Protein AF-A0A1G9ZCB3-F1 (afdb_monomer_lite)

Foldseek 3Di:
DDPLVVVVVVVCVVCVDDDPVRVVVVCVVSVVDDDPDDPPVVVPPVSVVCVVVVVDDDDPVPVPPPD

Sequence (67 aa):
MTRTEVVVSELLTALPVVPEPAARPLLVGLELTERPKVPAWITDPAVRASAEAGLYEIPDEFFGDGR

pLDDT: mean 71.07, std 11.34, range [42.91, 89.75]

Organism: NCBI:txid1196353

Structure (mmCIF, N/CA/C/O backbone):
data_AF-A0A1G9ZCB3-F1
#
_entry.id   AF-A0A1G9ZCB3-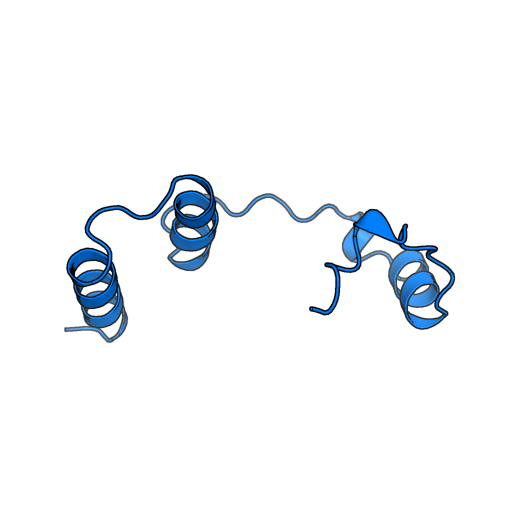F1
#
loop_
_atom_site.group_PDB
_atom_site.id
_atom_site.type_symbol
_atom_site.label_atom_id
_atom_site.label_alt_id
_atom_site.label_comp_id
_atom_site.label_asym_id
_atom_site.label_entity_id
_atom_site.label_seq_id
_atom_site.pdbx_PDB_ins_code
_atom_site.Cartn_x
_atom_site.Cartn_y
_atom_site.Cartn_z
_atom_site.occupancy
_atom_site.B_iso_or_equiv
_atom_site.auth_seq_id
_atom_site.auth_comp_id
_atom_site.auth_asym_id
_atom_site.auth_atom_id
_atom_site.pdbx_PDB_model_num
ATOM 1 N N . MET A 1 1 ? -15.339 22.848 16.087 1.00 52.25 1 MET A N 1
ATOM 2 C CA . MET A 1 1 ? -15.149 21.438 15.709 1.00 52.25 1 MET A CA 1
ATOM 3 C C . MET A 1 1 ? -14.473 21.394 14.362 1.00 52.25 1 MET A C 1
ATOM 5 O O . MET A 1 1 ? -15.000 21.936 13.396 1.00 52.25 1 MET A O 1
ATOM 9 N N . THR A 1 2 ? -13.265 20.855 14.324 1.00 51.69 2 THR A N 1
ATOM 10 C CA . THR A 1 2 ? -12.520 20.663 13.080 1.00 51.69 2 THR A CA 1
ATOM 11 C C . THR A 1 2 ? -13.090 19.451 12.341 1.00 51.69 2 THR A C 1
ATOM 13 O O . THR A 1 2 ? -13.614 18.526 12.956 1.00 51.69 2 THR A O 1
ATOM 16 N N . ARG A 1 3 ? -13.036 19.453 11.005 1.00 52.94 3 ARG A N 1
ATOM 17 C CA . ARG A 1 3 ? -13.617 18.399 10.149 1.00 52.94 3 ARG A CA 1
ATOM 18 C C . ARG A 1 3 ? -13.155 16.982 10.534 1.00 52.94 3 ARG A C 1
ATOM 20 O O . ARG A 1 3 ? -13.909 16.033 10.357 1.00 52.94 3 ARG A O 1
ATOM 27 N N . THR A 1 4 ? -11.954 16.857 11.093 1.00 54.44 4 THR A N 1
ATOM 28 C CA . THR A 1 4 ? -11.364 15.603 11.579 1.00 54.44 4 THR A CA 1
ATOM 29 C C . THR A 1 4 ? -12.108 15.023 12.788 1.00 54.44 4 THR A C 1
ATOM 31 O O . THR A 1 4 ? -12.349 13.822 12.829 1.00 54.44 4 THR A O 1
ATOM 34 N N . GLU A 1 5 ? -12.544 15.859 13.736 1.00 56.59 5 GLU A N 1
ATOM 35 C CA . GLU A 1 5 ? -13.265 15.416 14.944 1.00 56.59 5 GLU A CA 1
ATOM 36 C C . GLU A 1 5 ? -14.634 14.809 14.607 1.00 56.59 5 GLU A C 1
ATOM 38 O O . GLU A 1 5 ? -15.062 13.843 15.233 1.00 56.59 5 GLU A O 1
ATOM 43 N N . VAL A 1 6 ? -15.307 15.342 13.582 1.00 59.12 6 VAL A N 1
ATOM 44 C CA . VAL A 1 6 ? -16.626 14.859 13.145 1.00 59.12 6 VAL A CA 1
ATOM 45 C C . VAL A 1 6 ? -16.521 13.478 12.495 1.00 59.12 6 VAL A C 1
ATOM 47 O O . VAL A 1 6 ? -17.324 12.600 12.789 1.00 59.12 6 VAL A O 1
ATOM 50 N N . VAL A 1 7 ? -15.502 13.253 11.659 1.00 58.50 7 VAL A N 1
ATOM 51 C CA . VAL A 1 7 ? -15.307 11.962 10.977 1.00 58.50 7 VAL A CA 1
ATOM 52 C C . VAL A 1 7 ? -14.971 10.857 11.976 1.00 58.50 7 VAL A C 1
ATOM 54 O O . VAL A 1 7 ? -15.504 9.760 11.858 1.00 58.50 7 VAL A O 1
ATOM 57 N N . VAL A 1 8 ? -14.137 11.144 12.980 1.00 58.28 8 VAL A N 1
ATOM 58 C CA . VAL A 1 8 ? -13.760 10.161 14.007 1.00 58.28 8 VAL A CA 1
ATOM 59 C C . VAL A 1 8 ? -14.961 9.775 14.876 1.00 58.28 8 VAL A C 1
ATOM 61 O O . VAL A 1 8 ? -15.176 8.585 15.100 1.00 58.28 8 VAL A O 1
ATOM 64 N N . SER A 1 9 ? -15.780 10.742 15.309 1.00 56.62 9 SER A N 1
ATOM 65 C CA . SER A 1 9 ? -16.998 10.454 16.083 1.00 56.62 9 SER A CA 1
ATOM 66 C C . SER A 1 9 ? -17.998 9.602 15.303 1.00 56.62 9 SER A C 1
ATOM 68 O O . SER A 1 9 ? -18.491 8.611 15.833 1.00 56.62 9 SER A O 1
ATOM 70 N N . GLU A 1 10 ? -18.275 9.932 14.041 1.00 61.12 10 GLU A N 1
ATOM 71 C CA . GLU A 1 10 ? -19.209 9.158 13.211 1.00 61.12 10 GLU A CA 1
ATOM 72 C C . GLU A 1 10 ? -18.695 7.730 12.960 1.00 61.12 10 GLU A C 1
ATOM 74 O O . GLU A 1 10 ? -19.458 6.771 13.067 1.00 61.12 10 GLU A O 1
ATOM 79 N N . LEU A 1 11 ? -17.389 7.558 12.715 1.00 55.16 11 LEU A N 1
ATOM 80 C CA . LEU A 1 11 ? -16.792 6.238 12.481 1.00 55.16 11 LEU A CA 1
ATOM 81 C C . LEU A 1 11 ? -16.845 5.345 13.731 1.00 55.16 11 LEU A C 1
ATOM 83 O O . LEU A 1 11 ? -17.151 4.158 13.627 1.00 55.16 11 LEU A O 1
ATOM 87 N N . LEU A 1 12 ? -16.580 5.922 14.909 1.00 56.81 12 LEU A N 1
ATOM 88 C CA . LEU A 1 12 ? -16.647 5.225 16.198 1.00 56.81 12 LEU A CA 1
ATOM 89 C C . LEU A 1 12 ? -18.090 4.926 16.633 1.00 56.81 12 LEU A C 1
ATOM 91 O O . LEU A 1 12 ? -18.319 3.963 17.360 1.00 56.81 12 LEU A O 1
ATOM 95 N N . THR A 1 13 ? -19.064 5.723 16.181 1.00 61.84 13 THR A N 1
ATOM 96 C CA . THR A 1 13 ? -20.487 5.521 16.500 1.00 61.84 13 THR A CA 1
ATOM 97 C C . THR A 1 13 ? -21.145 4.503 15.559 1.00 61.84 13 THR A C 1
ATOM 99 O O . THR A 1 13 ? -21.999 3.732 15.991 1.00 61.84 13 THR A O 1
ATOM 102 N N . ALA A 1 14 ? -20.737 4.458 14.285 1.00 61.06 14 ALA A N 1
ATOM 103 C CA . ALA A 1 14 ? -21.306 3.564 13.271 1.00 61.06 14 ALA A CA 1
ATOM 104 C C . ALA A 1 14 ? -20.721 2.138 13.287 1.00 61.06 14 ALA A C 1
ATOM 106 O O . ALA A 1 14 ? -21.393 1.193 12.872 1.00 61.06 14 ALA A O 1
ATOM 107 N N . LEU A 1 15 ? -19.486 1.961 13.768 1.00 57.12 15 LEU A N 1
ATOM 108 C CA . LEU A 1 15 ? -18.822 0.661 13.887 1.00 57.12 15 LEU A CA 1
ATOM 109 C C . LEU A 1 15 ? -18.412 0.436 15.349 1.00 57.12 15 LEU A C 1
ATOM 111 O O . LEU A 1 15 ? -17.259 0.690 15.699 1.00 57.12 15 LEU A O 1
ATOM 115 N N . PRO A 1 16 ? -19.316 -0.062 16.218 1.00 59.34 16 PRO A N 1
ATOM 116 C CA . PRO A 1 16 ? -18.995 -0.284 17.632 1.00 59.34 16 PRO A CA 1
ATOM 117 C C . PRO A 1 16 ? -17.852 -1.294 17.823 1.00 59.34 16 PRO A C 1
ATOM 119 O O . PRO A 1 16 ? -17.207 -1.317 18.868 1.00 59.34 16 PRO A O 1
ATOM 122 N N . VAL A 1 17 ? -17.583 -2.115 16.802 1.00 64.31 17 VAL A N 1
ATOM 123 C CA . VAL A 1 17 ? -16.427 -3.002 16.721 1.00 64.31 17 VAL A CA 1
ATOM 124 C C . VAL A 1 17 ? -15.860 -2.888 15.313 1.00 64.31 17 VAL A C 1
ATOM 126 O O . VAL A 1 17 ? -16.414 -3.435 14.361 1.00 64.31 17 VAL A O 1
ATOM 129 N N . VAL A 1 18 ? -14.751 -2.169 15.169 1.00 61.72 18 VAL A N 1
ATOM 130 C CA . VAL A 1 18 ? -13.948 -2.267 13.952 1.00 61.72 18 VAL A CA 1
ATOM 131 C C . VAL A 1 18 ? -13.319 -3.663 13.954 1.00 61.72 18 VAL A C 1
ATOM 133 O O . VAL A 1 18 ? -12.590 -3.984 14.896 1.00 61.72 18 VAL A O 1
ATOM 136 N N . PRO A 1 19 ? -13.598 -4.520 12.956 1.00 63.84 19 PRO A N 1
ATOM 137 C CA . PRO A 1 19 ? -12.988 -5.841 12.900 1.00 63.84 19 PRO A CA 1
ATOM 138 C C . PRO A 1 19 ? -11.464 -5.684 12.829 1.00 63.84 19 PRO A C 1
ATOM 140 O O . PRO A 1 19 ? -10.964 -4.799 12.132 1.00 63.84 19 PRO A O 1
ATOM 143 N N . GLU A 1 20 ? -10.725 -6.532 13.550 1.00 63.62 20 GLU A N 1
ATOM 144 C CA . GLU A 1 20 ? -9.260 -6.444 13.688 1.00 63.62 20 GLU A CA 1
ATOM 145 C C . GLU A 1 20 ? -8.509 -6.198 12.354 1.00 63.62 20 GLU A C 1
ATOM 147 O O . GL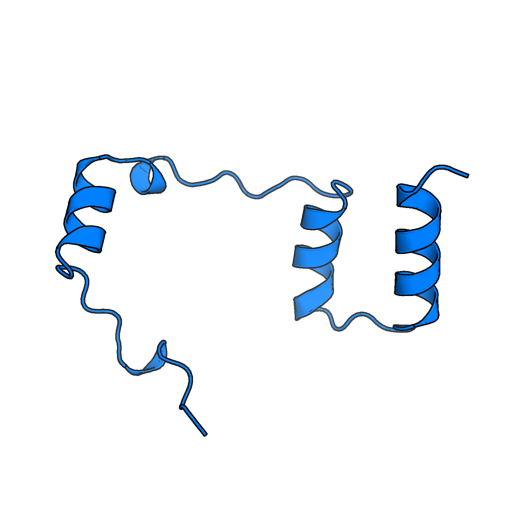U A 1 20 ? -7.631 -5.330 12.324 1.00 63.62 20 GLU A O 1
ATOM 152 N N . PRO A 1 21 ? -8.893 -6.827 11.218 1.00 67.00 21 PRO A N 1
ATOM 153 C CA . PRO A 1 21 ? -8.251 -6.589 9.923 1.00 67.00 21 PRO A CA 1
ATOM 154 C C . PRO A 1 21 ? -8.371 -5.142 9.417 1.00 67.00 21 PRO A C 1
ATOM 156 O O . PRO A 1 21 ? -7.492 -4.662 8.704 1.00 67.00 21 PRO A O 1
ATOM 159 N N . ALA A 1 22 ? -9.446 -4.437 9.782 1.00 68.38 22 ALA A N 1
ATOM 160 C CA . ALA A 1 22 ? -9.724 -3.063 9.362 1.00 68.38 22 ALA A CA 1
ATOM 161 C C . ALA A 1 22 ? -9.199 -2.013 10.355 1.00 68.38 22 ALA A C 1
ATOM 163 O O . ALA A 1 22 ? -8.985 -0.861 9.974 1.00 68.38 22 ALA A O 1
ATOM 164 N N . ALA A 1 23 ? -8.945 -2.399 11.610 1.00 71.38 23 ALA A N 1
ATOM 165 C CA . ALA A 1 23 ? -8.508 -1.480 12.658 1.00 71.38 23 ALA A CA 1
ATOM 166 C C . ALA A 1 23 ? -7.153 -0.846 12.335 1.00 71.38 23 ALA A C 1
ATOM 168 O O . ALA A 1 23 ? -7.000 0.373 12.393 1.00 71.38 23 ALA A O 1
ATOM 169 N N . ARG A 1 24 ? -6.173 -1.656 11.925 1.00 70.31 24 ARG A N 1
ATOM 170 C CA . ARG A 1 24 ? -4.824 -1.160 11.630 1.00 70.31 24 ARG A CA 1
ATOM 171 C C . ARG A 1 24 ? -4.786 -0.198 10.428 1.00 70.31 24 ARG A C 1
ATOM 173 O O . ARG A 1 24 ? -4.221 0.882 10.590 1.00 70.31 24 ARG A O 1
ATOM 180 N N . PRO A 1 25 ? -5.392 -0.503 9.263 1.00 73.44 25 PRO A N 1
ATOM 181 C CA . PRO A 1 25 ? -5.495 0.457 8.161 1.00 73.44 25 PRO A CA 1
ATOM 182 C C . PRO A 1 25 ? -6.161 1.781 8.556 1.00 73.44 25 PRO A C 1
ATOM 184 O O . PRO A 1 25 ? -5.681 2.843 8.162 1.00 73.44 25 PRO A O 1
ATOM 187 N N . LEU A 1 26 ? -7.226 1.734 9.365 1.00 74.62 26 LEU A N 1
ATOM 188 C CA . LEU A 1 26 ? -7.930 2.932 9.832 1.00 74.62 26 LEU A CA 1
ATOM 189 C C . LEU A 1 26 ? -7.062 3.791 10.757 1.00 74.62 26 LEU A C 1
ATOM 191 O O . LEU A 1 26 ? -6.976 5.000 10.562 1.00 74.62 26 LEU A O 1
ATOM 195 N N . LEU A 1 27 ? -6.365 3.179 11.716 1.00 79.38 27 LEU A N 1
ATOM 196 C CA . LEU A 1 27 ? -5.444 3.886 12.610 1.00 79.38 27 LEU A CA 1
ATOM 197 C C . LEU A 1 27 ? -4.266 4.521 11.858 1.00 79.38 27 LEU A C 1
ATOM 199 O O . LEU A 1 27 ? -3.825 5.612 12.215 1.00 79.38 27 LEU A O 1
ATOM 203 N N . VAL A 1 28 ? -3.762 3.860 10.812 1.00 78.25 28 VAL A N 1
ATOM 204 C CA . VAL A 1 28 ? -2.721 4.401 9.922 1.00 78.25 28 VAL A CA 1
ATOM 205 C C . VAL A 1 28 ? -3.265 5.574 9.096 1.00 78.25 28 VAL A C 1
ATOM 207 O O . VAL A 1 28 ? -2.587 6.590 8.956 1.00 78.25 28 VAL A O 1
ATOM 210 N N . GLY A 1 29 ? -4.492 5.465 8.573 1.00 74.62 29 GLY A N 1
ATOM 211 C CA . GLY A 1 29 ? -5.152 6.522 7.799 1.00 74.62 29 GLY A CA 1
ATOM 212 C C . GLY A 1 29 ? -5.520 7.761 8.623 1.00 74.62 29 GLY A C 1
ATOM 213 O O . GLY A 1 29 ? -5.485 8.870 8.100 1.00 74.62 29 GLY A O 1
ATOM 214 N N . LEU A 1 30 ? -5.818 7.577 9.912 1.00 80.00 30 LEU A N 1
ATOM 215 C CA . LEU A 1 30 ? -6.072 8.649 10.882 1.00 80.00 30 LEU A CA 1
ATOM 216 C C . LEU A 1 30 ? -4.793 9.209 11.526 1.00 80.00 30 LEU A C 1
ATOM 218 O O . LEU A 1 30 ? -4.887 10.048 12.416 1.00 80.00 30 LEU A O 1
ATOM 222 N N . GLU A 1 31 ? -3.613 8.740 11.109 1.00 77.88 31 GLU A N 1
ATOM 223 C CA . GLU A 1 31 ? -2.307 9.152 11.652 1.00 77.88 31 GLU A CA 1
ATOM 224 C C . GLU A 1 31 ? -2.141 8.897 13.163 1.00 77.88 31 GLU A C 1
ATOM 226 O O . GLU A 1 31 ? -1.270 9.467 13.812 1.00 77.88 31 GLU A O 1
ATOM 231 N N . LEU A 1 32 ? -2.951 7.998 13.728 1.00 79.00 32 LEU A N 1
ATOM 232 C CA . LEU A 1 32 ? -2.894 7.603 15.139 1.00 79.00 32 LEU A CA 1
ATOM 233 C C . LEU A 1 32 ? -1.821 6.539 15.406 1.00 79.00 32 LEU A C 1
ATOM 235 O O . LEU A 1 32 ? -1.509 6.241 16.556 1.00 79.00 32 LEU A O 1
ATOM 239 N N . THR A 1 33 ? -1.273 5.943 14.346 1.00 76.50 33 THR A N 1
ATOM 240 C CA . THR A 1 33 ? -0.195 4.948 14.404 1.00 76.50 33 THR A CA 1
ATOM 241 C C . THR A 1 33 ? 0.819 5.191 13.292 1.00 76.50 33 THR A C 1
ATOM 243 O O . THR A 1 33 ? 0.490 5.774 12.255 1.00 76.50 33 THR A O 1
ATOM 246 N N . GLU A 1 34 ? 2.058 4.741 13.500 1.00 77.31 34 GLU A N 1
ATOM 247 C CA . GLU A 1 34 ? 3.117 4.879 12.502 1.00 77.31 34 GLU A CA 1
ATOM 248 C C . GLU A 1 34 ? 2.758 4.155 11.203 1.00 77.31 34 GLU A C 1
ATOM 250 O O . GLU A 1 34 ? 2.361 2.983 11.193 1.00 77.31 34 GLU A O 1
ATOM 255 N N . ARG A 1 35 ? 2.944 4.855 10.079 1.00 75.44 35 ARG A N 1
ATOM 256 C CA . ARG A 1 35 ? 2.786 4.235 8.767 1.00 75.44 35 ARG A CA 1
ATOM 257 C C . ARG A 1 35 ? 3.933 3.245 8.559 1.00 75.44 35 ARG A C 1
ATOM 259 O O . ARG A 1 35 ? 5.090 3.621 8.769 1.00 75.44 35 ARG A O 1
ATOM 266 N N . PRO A 1 36 ? 3.655 2.009 8.111 1.00 74.94 36 PRO A N 1
ATOM 267 C CA . PRO A 1 36 ? 4.721 1.097 7.742 1.00 74.94 36 PRO A CA 1
ATOM 268 C C . PRO A 1 36 ? 5.602 1.757 6.680 1.00 74.94 36 PRO A C 1
ATOM 270 O O . PRO A 1 36 ? 5.106 2.322 5.702 1.00 74.94 36 PRO A O 1
ATOM 273 N N . LYS A 1 37 ? 6.919 1.713 6.901 1.00 80.12 37 LYS A N 1
ATOM 274 C CA . LYS A 1 37 ? 7.890 2.281 5.971 1.00 80.12 37 LYS A CA 1
ATOM 275 C C . LYS A 1 37 ? 7.718 1.602 4.618 1.00 80.12 37 LYS A C 1
ATOM 277 O O . LYS A 1 37 ? 7.869 0.387 4.514 1.00 80.12 37 LYS A O 1
ATOM 282 N N . VAL A 1 38 ? 7.424 2.400 3.597 1.00 79.06 38 VAL A N 1
ATOM 283 C CA . VAL A 1 38 ? 7.354 1.933 2.213 1.00 79.06 38 VAL A CA 1
ATOM 284 C C . VAL A 1 38 ? 8.742 1.401 1.829 1.00 79.06 38 VAL A C 1
ATOM 286 O O . VAL A 1 38 ? 9.726 2.139 1.961 1.00 79.06 38 VAL A O 1
ATOM 289 N N . PRO A 1 39 ? 8.868 0.132 1.408 1.00 81.31 39 PRO A N 1
ATOM 290 C CA . PRO A 1 39 ? 10.136 -0.393 0.925 1.00 81.31 39 PRO A CA 1
ATOM 291 C C . PRO A 1 39 ? 10.696 0.438 -0.235 1.00 81.31 39 PRO A C 1
ATOM 293 O O . PRO A 1 39 ? 9.965 0.800 -1.153 1.00 81.31 39 PRO A O 1
ATOM 296 N N . ALA A 1 40 ? 12.005 0.711 -0.220 1.00 81.75 40 ALA A N 1
ATOM 297 C CA . ALA A 1 40 ? 12.650 1.582 -1.212 1.00 81.75 40 ALA A CA 1
ATOM 298 C C . ALA A 1 40 ? 12.488 1.082 -2.661 1.00 81.75 40 ALA A C 1
ATOM 300 O O . ALA A 1 40 ? 12.410 1.887 -3.588 1.00 81.75 40 ALA A O 1
ATOM 301 N N . TRP A 1 41 ? 12.379 -0.238 -2.844 1.00 82.94 41 TRP A N 1
ATOM 302 C CA . TRP A 1 41 ? 12.181 -0.856 -4.154 1.00 82.94 41 TRP A CA 1
ATOM 303 C C . TRP A 1 41 ? 10.845 -0.468 -4.807 1.00 82.94 41 TRP A C 1
ATOM 305 O O . TRP A 1 41 ? 10.753 -0.490 -6.026 1.00 82.94 41 TRP A O 1
ATOM 315 N N . ILE A 1 42 ? 9.822 -0.056 -4.043 1.00 82.44 42 ILE A N 1
ATOM 316 C CA . ILE A 1 42 ? 8.528 0.377 -4.611 1.00 82.44 42 ILE A CA 1
ATOM 317 C C . ILE A 1 42 ? 8.691 1.644 -5.457 1.00 82.44 42 ILE A C 1
ATOM 319 O O . ILE A 1 42 ? 7.966 1.855 -6.425 1.00 82.44 42 ILE A O 1
ATOM 323 N N . THR A 1 43 ? 9.653 2.494 -5.099 1.00 81.62 43 THR A N 1
ATOM 324 C CA . THR A 1 43 ? 9.978 3.716 -5.844 1.00 81.62 43 THR A CA 1
ATOM 325 C C . THR A 1 43 ? 11.075 3.514 -6.885 1.00 81.62 43 THR A C 1
ATOM 327 O O . THR A 1 43 ? 11.468 4.477 -7.542 1.00 81.62 43 THR A O 1
ATOM 330 N N . ASP A 1 44 ? 11.586 2.289 -7.031 1.00 89.75 44 ASP A N 1
ATOM 331 C CA . ASP A 1 44 ? 12.631 1.983 -7.997 1.00 89.75 44 ASP A CA 1
ATOM 332 C C . ASP A 1 44 ? 12.090 2.165 -9.434 1.00 89.75 44 ASP A C 1
ATOM 334 O O . ASP A 1 44 ? 11.058 1.581 -9.787 1.00 89.75 44 ASP A O 1
ATOM 338 N N . PRO A 1 45 ? 12.749 2.980 -10.281 1.00 87.25 45 PRO A N 1
ATOM 339 C CA . PRO A 1 45 ? 12.293 3.223 -11.647 1.00 87.25 45 PRO A CA 1
ATOM 340 C C . PRO A 1 45 ? 12.186 1.956 -12.501 1.00 87.25 45 PRO A C 1
ATOM 342 O O . PRO A 1 45 ? 11.299 1.878 -13.349 1.00 87.25 45 PRO A O 1
ATOM 345 N N . ALA A 1 46 ? 13.059 0.967 -12.286 1.00 87.88 46 ALA A N 1
ATOM 346 C CA . ALA A 1 46 ? 13.040 -0.293 -13.019 1.00 87.88 46 ALA A CA 1
ATOM 347 C C . ALA A 1 46 ? 11.869 -1.173 -12.572 1.00 87.88 46 ALA A C 1
ATOM 349 O O . ALA A 1 46 ? 11.192 -1.757 -13.416 1.00 87.88 46 ALA A O 1
ATOM 350 N N . VAL A 1 47 ? 11.572 -1.205 -11.269 1.00 84.62 47 VAL A N 1
ATOM 351 C CA . VAL A 1 47 ? 10.364 -1.865 -10.744 1.00 84.62 47 VAL A CA 1
ATOM 352 C C . VAL A 1 47 ? 9.112 -1.227 -11.340 1.00 84.62 47 VAL A C 1
ATOM 354 O O . VAL A 1 47 ? 8.231 -1.928 -11.833 1.00 84.62 47 VAL A O 1
ATOM 357 N N . ARG A 1 48 ? 9.040 0.108 -11.370 1.00 84.94 48 ARG A N 1
ATOM 358 C CA . ARG A 1 48 ? 7.881 0.807 -11.939 1.00 84.94 48 ARG A CA 1
ATOM 359 C C . ARG A 1 48 ? 7.715 0.525 -13.434 1.00 84.94 48 ARG A C 1
ATOM 361 O O . ARG A 1 48 ? 6.617 0.188 -13.863 1.00 84.94 48 ARG A O 1
ATOM 368 N N . ALA A 1 49 ? 8.805 0.578 -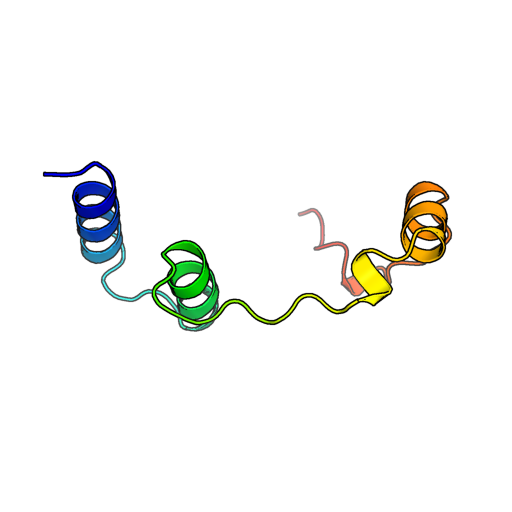14.199 1.00 86.25 49 ALA A N 1
ATOM 369 C CA . ALA A 1 49 ? 8.797 0.249 -15.623 1.00 86.25 49 ALA A CA 1
ATOM 370 C C . ALA A 1 49 ? 8.385 -1.210 -15.882 1.00 86.25 49 ALA A C 1
ATOM 372 O O . ALA A 1 49 ? 7.636 -1.483 -16.814 1.00 86.25 49 ALA A O 1
ATOM 373 N N . SER A 1 50 ? 8.825 -2.145 -15.035 1.00 85.56 50 SER A N 1
ATOM 374 C CA . SER A 1 50 ? 8.444 -3.560 -15.112 1.00 85.56 50 SER A CA 1
ATOM 375 C C . SER A 1 50 ? 6.942 -3.763 -14.870 1.00 85.56 50 SER A C 1
ATOM 377 O O . SER A 1 50 ? 6.312 -4.571 -15.551 1.00 85.56 50 SER A O 1
ATOM 379 N N . ALA A 1 51 ? 6.346 -2.998 -13.950 1.00 82.50 51 ALA A N 1
ATOM 380 C CA . ALA A 1 51 ? 4.907 -3.030 -13.690 1.00 82.50 51 ALA A CA 1
ATOM 381 C C . ALA A 1 51 ? 4.089 -2.427 -14.829 1.00 82.50 51 ALA A C 1
ATOM 383 O O . ALA A 1 51 ? 3.117 -3.035 -15.268 1.00 82.50 51 ALA A O 1
ATOM 384 N N . GLU A 1 52 ? 4.510 -1.275 -15.349 1.00 84.75 52 GLU A N 1
ATOM 385 C CA . GLU A 1 52 ? 3.877 -0.637 -16.509 1.00 84.75 52 GLU A CA 1
ATOM 386 C C . GLU A 1 52 ? 3.963 -1.520 -17.765 1.00 84.75 52 GLU A C 1
ATOM 388 O O . GLU A 1 52 ? 3.039 -1.538 -18.575 1.00 84.75 52 GLU A O 1
ATOM 393 N N . ALA A 1 53 ? 5.043 -2.292 -17.905 1.00 87.00 53 ALA A N 1
ATOM 394 C CA . ALA A 1 53 ? 5.240 -3.241 -18.995 1.00 87.00 53 ALA A CA 1
ATOM 395 C C . ALA A 1 53 ? 4.503 -4.582 -18.804 1.00 87.00 53 ALA A C 1
ATOM 397 O O . ALA A 1 53 ? 4.583 -5.440 -19.682 1.00 87.00 53 ALA A O 1
ATOM 398 N N . GLY A 1 54 ? 3.809 -4.790 -17.677 1.00 83.25 54 GLY A N 1
ATOM 399 C CA . GLY A 1 54 ? 3.114 -6.048 -17.385 1.00 83.25 54 GLY A CA 1
ATOM 400 C C . GLY A 1 54 ? 4.055 -7.243 -17.205 1.00 83.25 54 GLY A C 1
ATOM 401 O O . GLY A 1 54 ? 3.644 -8.382 -17.393 1.00 83.25 54 GLY A O 1
ATOM 402 N N . LEU A 1 55 ? 5.320 -6.997 -16.854 1.00 81.81 55 LEU A N 1
ATOM 403 C CA . LEU A 1 55 ? 6.337 -8.037 -16.661 1.00 81.81 55 LEU A CA 1
ATOM 404 C C . LEU A 1 55 ? 6.272 -8.684 -15.268 1.00 81.81 55 LEU A C 1
ATOM 406 O O . LEU A 1 55 ? 7.093 -9.542 -14.949 1.00 81.81 55 LEU A O 1
ATOM 410 N N . TYR A 1 56 ? 5.313 -8.276 -14.432 1.00 73.12 56 TYR A N 1
ATOM 411 C CA . TYR A 1 56 ? 4.967 -8.996 -13.213 1.00 73.12 56 TYR A CA 1
ATOM 412 C C . TYR A 1 56 ? 3.810 -9.944 -13.500 1.00 73.12 56 TYR A C 1
ATOM 414 O O . TYR A 1 56 ? 2.684 -9.509 -13.734 1.00 73.12 56 TYR A O 1
ATOM 422 N N . GLU A 1 57 ? 4.086 -11.242 -13.422 1.00 73.44 57 GLU A N 1
ATOM 423 C CA . GLU A 1 57 ? 3.036 -12.237 -13.256 1.00 73.44 57 GLU A CA 1
ATOM 424 C C . GLU A 1 57 ? 2.479 -12.077 -11.841 1.00 73.44 57 GLU A C 1
ATOM 426 O O . GLU A 1 57 ? 3.146 -12.377 -10.850 1.00 73.44 57 GLU A O 1
ATOM 431 N N . ILE A 1 58 ? 1.273 -11.527 -11.742 1.00 72.00 58 ILE A N 1
ATOM 432 C CA . ILE A 1 58 ? 0.496 -11.585 -10.509 1.00 72.00 58 ILE A CA 1
ATOM 433 C C . ILE A 1 58 ? -0.158 -12.970 -10.512 1.00 72.00 58 ILE A C 1
ATOM 435 O O . ILE A 1 58 ? -0.859 -13.286 -11.471 1.00 72.00 58 ILE A O 1
ATOM 439 N N . PRO A 1 59 ? 0.080 -13.822 -9.504 1.00 76.25 59 PRO A N 1
ATOM 440 C CA . PRO A 1 59 ? -0.574 -15.120 -9.448 1.00 76.25 59 PRO A CA 1
ATOM 441 C C . PRO A 1 59 ? -2.100 -14.968 -9.415 1.00 76.25 59 PRO A C 1
ATOM 443 O O . PRO A 1 59 ? -2.620 -14.081 -8.732 1.00 76.25 59 PRO A O 1
ATOM 446 N N . ASP A 1 60 ? -2.809 -15.854 -10.122 1.00 73.75 60 ASP A N 1
ATOM 447 C CA . ASP A 1 60 ? -4.273 -15.817 -10.269 1.00 73.75 60 ASP A CA 1
ATOM 448 C C . ASP A 1 60 ? -5.014 -15.743 -8.920 1.00 73.75 60 ASP A C 1
ATOM 450 O O . ASP A 1 60 ? -6.048 -15.095 -8.806 1.00 73.75 60 ASP A O 1
ATOM 454 N N . GLU A 1 61 ? -4.437 -16.322 -7.863 1.00 76.62 61 GLU A N 1
ATOM 455 C CA . GLU A 1 61 ? -4.957 -16.304 -6.487 1.00 76.62 61 GLU A CA 1
ATOM 456 C C . GLU A 1 61 ? -5.080 -14.902 -5.854 1.00 76.62 61 GLU A C 1
ATOM 458 O O . GLU A 1 61 ? -5.814 -14.735 -4.879 1.00 76.62 61 GLU A O 1
ATOM 463 N N . PHE A 1 62 ? -4.390 -13.889 -6.391 1.00 69.81 62 PHE A N 1
ATOM 464 C CA . PHE A 1 62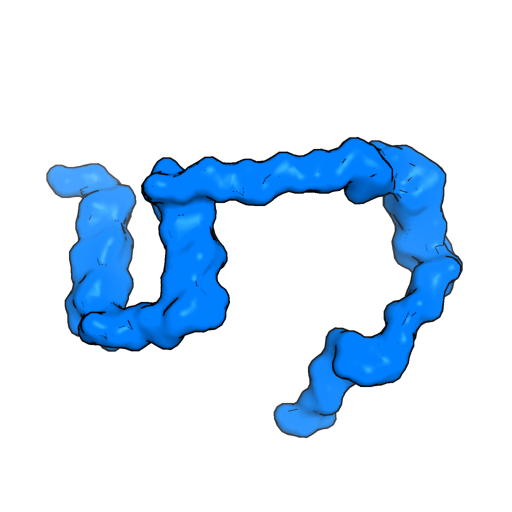 ? -4.460 -12.503 -5.909 1.00 69.81 62 PHE A CA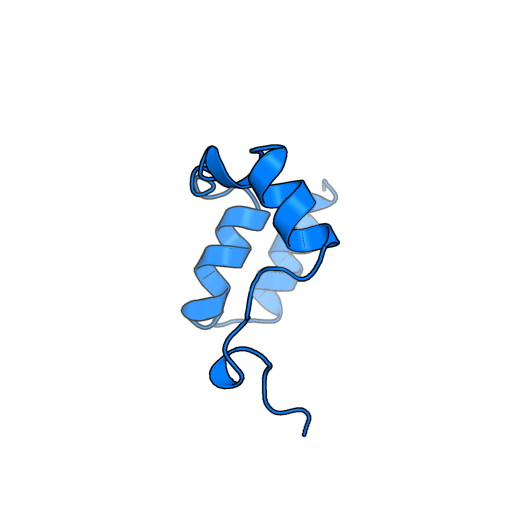 1
ATOM 465 C C . PHE A 1 62 ? -5.435 -11.631 -6.702 1.00 69.81 62 PHE A C 1
ATOM 467 O O . PHE A 1 62 ? -5.795 -10.542 -6.245 1.00 69.81 62 PHE A O 1
ATOM 474 N N . PHE A 1 63 ? -5.893 -12.096 -7.864 1.00 67.38 63 PHE A N 1
ATOM 475 C CA . PHE A 1 63 ? -7.033 -11.497 -8.537 1.00 67.38 63 PHE A CA 1
ATOM 476 C C . PHE A 1 63 ? -8.277 -12.045 -7.852 1.00 67.38 63 PHE A C 1
ATOM 478 O O . PHE A 1 63 ? -8.733 -13.138 -8.165 1.00 67.38 63 PHE A O 1
ATOM 485 N N . GLY A 1 64 ? -8.775 -11.317 -6.847 1.00 60.47 64 GLY A N 1
ATOM 486 C CA . GLY A 1 64 ? -9.973 -11.711 -6.109 1.00 60.47 64 GLY A CA 1
ATOM 487 C C . GLY A 1 64 ? -11.054 -12.198 -7.071 1.00 60.47 64 GLY A C 1
ATOM 488 O O . GLY A 1 64 ? -11.381 -11.484 -8.021 1.00 60.47 64 GLY A O 1
ATOM 489 N N . ASP A 1 65 ? -11.526 -13.427 -6.842 1.00 58.69 65 A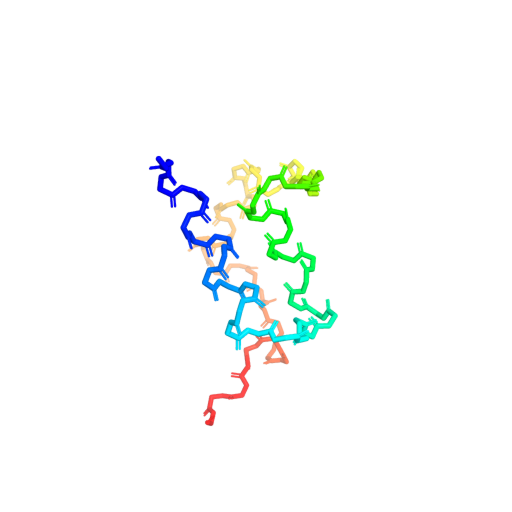SP A N 1
ATOM 490 C CA . ASP A 1 65 ? -12.525 -14.114 -7.661 1.00 58.69 65 ASP A CA 1
ATOM 491 C C . ASP A 1 65 ? -13.640 -13.117 -7.998 1.00 58.69 65 ASP A C 1
ATOM 493 O O . ASP A 1 65 ? -14.382 -12.676 -7.119 1.00 58.69 65 ASP A O 1
ATOM 497 N N . GLY A 1 66 ? -13.700 -12.696 -9.262 1.00 57.59 66 GLY A N 1
ATOM 498 C CA . GLY A 1 66 ? -14.702 -11.763 -9.759 1.00 57.59 66 GLY A CA 1
ATOM 499 C C . GLY A 1 66 ? -16.070 -12.434 -9.787 1.00 57.59 66 GLY A C 1
ATOM 500 O O . GLY A 1 66 ? -16.528 -12.857 -10.850 1.00 57.59 66 GLY A O 1
ATOM 501 N N . ARG A 1 67 ? -16.698 -12.564 -8.618 1.00 42.91 67 ARG A N 1
ATOM 502 C CA . ARG A 1 67 ? -18.082 -12.995 -8.427 1.00 42.91 67 ARG A CA 1
ATOM 503 C C . ARG A 1 67 ? -18.839 -12.017 -7.546 1.00 42.91 67 ARG A C 1
ATOM 505 O O . ARG A 1 67 ? -18.306 -11.640 -6.481 1.00 42.91 67 ARG A O 1
#

Radius of gyration: 17.89 Å; chains: 1; bounding box: 34×38×37 Å

Secondary structure (DSSP, 8-state):
--HHHHHHHHHHHH-SS--HHHHHHHHHHTTSSPPPPPPGGGG-HHHHHHHHTT-S---GGGS----